Protein AF-A0A0J7N212-F1 (afdb_monomer_lite)

Sequence (181 aa):
MDRVVGYASRTLTQTERNYAQIEKEMLAIVFGCTRFDQVIAEVQFVKGKENVVADALSWAAIKNDSTNQKEISNRSIFEVDKDTKICQMIKEVKIHKNLRITPQRIDQIKEATRRDNTMQRLVSYITSGWPRNDQILTPFELRKNMINRAHVAHTGTEATINLARETIFWPGMSDQIKQKV

Foldseek 3Di:
DDDDPDDWADDDDPVRVPDDPVSVVVVVVVVVCVVCVVPDDDDDDDDPVRCVPVVVRHPPDDDPPPPDPPDPPRPTPDPPVCVVVVVVVVVVPPVVVPDPDDPVVVVVVVVVLVPDPVSVVVVVFVVLDDQPDQAAEDDPVCLVVLLVVLVVVPDDLVVSLVVNSVHHDDRPSSVVSVVVD

Secondary structure (DSSP, 8-state):
----------PPPTTGGGS-HHHHHHHHHHHHHHHSTTT--------TTT-HHHHHHHH------SS--S--S---TT--SHHHHHHHHHHH--HHHHS---HHHHHHHHHHHHH-HHHHHHHHHHHH---SSS-EE--HHHHHHHHHHHHHT---HHHHHHHHHHHEE-TTHHHHHHTT-

Organism: Lasius niger (NCBI:txid67767)

Structure (mmCIF, N/CA/C/O backbone):
data_AF-A0A0J7N212-F1
#
_entry.id   AF-A0A0J7N212-F1
#
loop_
_atom_site.group_PDB
_atom_site.id
_atom_site.type_symbol
_atom_site.label_atom_id
_atom_site.label_alt_id
_atom_site.label_comp_id
_atom_site.label_asym_id
_atom_site.label_entity_id
_atom_site.label_seq_id
_atom_site.pdbx_PDB_ins_code
_atom_site.Cartn_x
_atom_site.Cartn_y
_atom_site.Cartn_z
_atom_site.occupancy
_atom_site.B_iso_or_equiv
_atom_site.auth_seq_id
_atom_site.auth_comp_id
_atom_site.auth_asym_id
_atom_site.auth_atom_id
_atom_site.pdbx_PDB_model_num
ATOM 1 N N . MET A 1 1 ? 0.031 -0.282 28.265 1.00 35.56 1 MET A N 1
ATOM 2 C CA . MET A 1 1 ? 1.409 0.062 27.857 1.00 35.56 1 MET A CA 1
ATOM 3 C C . MET A 1 1 ? 1.293 0.857 26.580 1.00 35.56 1 MET A C 1
ATOM 5 O O . MET A 1 1 ? 0.974 0.261 25.555 1.00 35.56 1 MET A O 1
ATOM 9 N N . ASP A 1 2 ? 1.503 2.166 26.651 1.00 53.03 2 ASP A N 1
ATOM 10 C CA . ASP A 1 2 ? 1.512 3.017 25.464 1.00 53.03 2 ASP A CA 1
ATOM 11 C C . ASP A 1 2 ? 2.771 2.702 24.662 1.00 53.03 2 ASP A C 1
ATOM 13 O O . ASP A 1 2 ? 3.897 2.879 25.129 1.00 53.03 2 ASP A O 1
ATOM 17 N N . ARG A 1 3 ? 2.581 2.105 23.485 1.00 61.62 3 ARG A N 1
ATOM 18 C CA . ARG A 1 3 ? 3.672 1.717 22.590 1.00 61.62 3 ARG A CA 1
ATOM 19 C C . ARG A 1 3 ? 3.748 2.722 21.456 1.00 61.62 3 ARG A C 1
ATOM 21 O O . ARG A 1 3 ? 2.751 2.980 20.790 1.00 61.62 3 ARG A O 1
ATOM 28 N N . VAL A 1 4 ? 4.945 3.246 21.220 1.00 68.38 4 VAL A N 1
ATOM 29 C CA . VAL A 1 4 ? 5.195 4.188 20.129 1.00 68.38 4 VAL A CA 1
ATOM 30 C C . VAL A 1 4 ? 4.962 3.507 18.778 1.00 68.38 4 VAL A C 1
ATOM 32 O O . VAL A 1 4 ? 5.498 2.428 18.513 1.00 68.38 4 VAL A O 1
ATOM 35 N N . VAL A 1 5 ? 4.154 4.149 17.929 1.00 66.06 5 VAL A N 1
ATOM 36 C CA . VAL A 1 5 ? 3.774 3.648 16.596 1.00 66.06 5 VAL A CA 1
ATOM 37 C C . VAL A 1 5 ? 4.874 3.913 15.560 1.00 66.06 5 VAL A C 1
ATOM 39 O O . VAL A 1 5 ? 5.080 3.100 14.662 1.00 66.06 5 VAL A O 1
ATOM 42 N N . GLY A 1 6 ? 5.643 4.995 15.710 1.00 70.56 6 GLY A N 1
ATOM 43 C CA . GLY A 1 6 ? 6.804 5.284 14.869 1.00 70.56 6 GLY A CA 1
ATOM 44 C C . GLY A 1 6 ? 7.504 6.592 15.234 1.00 70.56 6 GLY A C 1
ATOM 45 O O . GLY A 1 6 ? 6.938 7.434 15.924 1.00 70.56 6 GLY A O 1
ATOM 46 N N . TYR A 1 7 ? 8.732 6.752 14.740 1.00 74.50 7 TYR A N 1
ATOM 47 C CA . TYR A 1 7 ? 9.518 7.985 14.819 1.00 74.50 7 TYR A CA 1
ATOM 48 C C . TYR A 1 7 ? 9.807 8.498 13.406 1.00 74.50 7 TYR A C 1
ATOM 50 O O . TYR A 1 7 ? 9.891 7.709 12.462 1.00 74.50 7 TYR A O 1
ATOM 58 N N . ALA A 1 8 ? 9.970 9.810 13.246 1.00 73.38 8 ALA A N 1
ATOM 59 C CA . ALA A 1 8 ? 10.341 10.412 11.971 1.00 73.38 8 ALA A CA 1
ATOM 60 C C . ALA A 1 8 ? 11.323 11.568 12.185 1.00 73.38 8 ALA A C 1
ATOM 62 O O . ALA A 1 8 ? 11.193 12.332 13.135 1.00 73.38 8 ALA A O 1
ATOM 63 N N . SER A 1 9 ? 12.294 11.690 11.282 1.00 75.56 9 SER A N 1
ATOM 64 C CA . SER A 1 9 ? 13.217 12.824 11.191 1.00 75.56 9 SER A CA 1
ATOM 65 C C . SER A 1 9 ? 13.567 13.054 9.720 1.00 75.56 9 SER A C 1
ATOM 67 O O . SER A 1 9 ? 13.550 12.109 8.920 1.00 75.56 9 SER A O 1
ATOM 69 N N . ARG A 1 10 ? 13.834 14.310 9.359 1.00 73.19 10 ARG A N 1
ATOM 70 C CA . ARG A 1 10 ? 14.138 14.751 7.994 1.00 73.19 10 ARG A CA 1
ATOM 71 C C . ARG A 1 10 ? 15.225 15.816 8.032 1.00 73.19 10 ARG A C 1
ATOM 73 O O . ARG A 1 10 ? 15.136 16.772 8.794 1.00 73.19 10 ARG A O 1
ATOM 80 N N . THR A 1 11 ? 16.222 15.683 7.164 1.00 78.19 11 THR A N 1
ATOM 81 C CA . THR A 1 11 ? 17.248 16.714 6.983 1.00 78.19 11 THR A CA 1
ATOM 82 C C . THR A 1 11 ? 16.704 17.877 6.158 1.00 78.19 11 THR A C 1
ATOM 84 O O . THR A 1 11 ? 16.063 17.666 5.132 1.00 78.19 11 THR A O 1
ATOM 87 N N . LEU A 1 12 ? 16.997 19.105 6.587 1.00 77.19 12 LEU A N 1
ATOM 88 C CA . LEU A 1 12 ? 16.652 20.312 5.837 1.00 77.19 12 LEU A CA 1
ATOM 89 C C . LEU A 1 12 ? 17.506 20.433 4.568 1.00 77.19 12 LEU A C 1
ATOM 91 O O . LEU A 1 12 ? 18.739 20.299 4.618 1.00 77.19 12 LEU A O 1
ATOM 95 N N . THR A 1 13 ? 16.850 20.743 3.451 1.00 79.06 13 THR A N 1
ATOM 96 C CA . THR A 1 13 ? 17.496 21.115 2.186 1.00 79.06 13 THR A CA 1
ATOM 97 C C . THR A 1 13 ? 18.277 22.422 2.325 1.00 79.06 13 THR A C 1
ATOM 99 O O . THR A 1 13 ? 18.108 23.177 3.283 1.00 79.06 13 THR A O 1
ATOM 102 N N . GLN A 1 14 ? 19.141 22.723 1.352 1.00 74.62 14 GLN A N 1
ATOM 103 C CA . GLN A 1 14 ? 19.970 23.930 1.391 1.00 74.62 14 GLN A CA 1
ATOM 104 C C . GLN A 1 14 ? 19.139 25.221 1.492 1.00 74.62 14 GLN A C 1
ATOM 106 O O . GLN A 1 14 ? 19.545 26.147 2.188 1.00 74.62 14 GLN A O 1
ATOM 111 N N . THR A 1 15 ? 17.966 25.264 0.855 1.00 80.12 15 THR A N 1
ATOM 112 C CA . THR A 1 15 ? 17.043 26.405 0.929 1.00 80.12 15 THR A CA 1
ATOM 113 C C . THR A 1 15 ? 16.332 26.470 2.281 1.00 80.12 15 THR A C 1
ATOM 115 O O . THR A 1 15 ? 16.300 27.531 2.897 1.00 80.12 15 THR A O 1
ATOM 118 N N . GLU A 1 16 ? 15.827 25.340 2.790 1.00 79.75 16 GLU A N 1
ATOM 119 C CA . GLU A 1 16 ? 15.113 25.275 4.078 1.00 79.75 16 GLU A CA 1
ATOM 120 C C . GLU A 1 16 ? 16.026 25.589 5.281 1.00 79.75 16 GLU A C 1
ATOM 122 O O . GLU A 1 16 ? 15.568 26.055 6.324 1.00 79.75 16 GLU A O 1
ATOM 127 N N . ARG A 1 17 ? 17.344 25.384 5.152 1.00 81.25 17 ARG A N 1
ATOM 128 C CA . ARG A 1 17 ? 18.324 25.788 6.177 1.00 81.25 17 ARG A CA 1
ATOM 129 C C . ARG A 1 17 ? 18.358 27.297 6.412 1.00 81.25 17 ARG A C 1
ATOM 131 O O . ARG A 1 17 ? 18.695 27.713 7.521 1.00 81.25 17 ARG A O 1
ATOM 138 N N . ASN A 1 18 ? 17.985 28.091 5.411 1.00 88.12 18 ASN A N 1
ATOM 139 C CA . ASN A 1 18 ? 17.982 29.550 5.494 1.00 88.12 18 ASN A CA 1
ATOM 140 C C . ASN A 1 18 ? 16.687 30.116 6.094 1.00 88.12 18 ASN A C 1
ATOM 142 O O . ASN A 1 18 ? 16.607 31.319 6.314 1.00 88.12 18 ASN A O 1
ATOM 146 N N . TYR A 1 19 ? 15.691 29.271 6.376 1.00 88.25 19 TYR A N 1
ATOM 147 C CA . TYR A 1 19 ? 14.455 29.693 7.030 1.00 88.25 19 TYR A CA 1
ATOM 148 C C . TYR A 1 19 ? 14.695 30.142 8.475 1.00 88.25 19 TYR A C 1
ATOM 150 O O . TYR A 1 19 ? 15.630 29.684 9.153 1.00 88.25 19 TYR A O 1
ATOM 158 N N . ALA A 1 20 ? 13.828 31.028 8.959 1.00 89.69 20 ALA A N 1
ATOM 159 C CA . ALA A 1 20 ? 13.799 31.431 10.355 1.00 89.69 20 ALA A CA 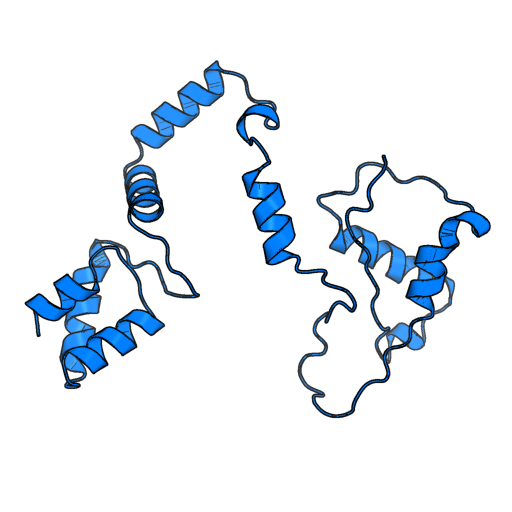1
ATOM 160 C C . ALA A 1 20 ? 13.515 30.220 11.261 1.00 89.69 20 ALA A C 1
ATOM 162 O O . ALA A 1 20 ? 12.939 29.216 10.839 1.00 89.69 20 ALA A O 1
ATOM 163 N N . GLN A 1 21 ? 13.905 30.304 12.535 1.00 84.56 21 GLN A N 1
ATOM 164 C CA . GLN A 1 21 ? 13.724 29.197 13.483 1.00 84.56 21 GLN A CA 1
ATOM 165 C C . GLN A 1 21 ? 12.253 28.760 13.590 1.00 84.56 21 GLN A C 1
ATOM 167 O O . GLN A 1 21 ? 11.957 27.570 13.525 1.00 84.56 21 GLN A O 1
ATOM 172 N N . ILE A 1 22 ? 11.334 29.728 13.636 1.00 89.00 22 ILE A N 1
ATOM 173 C CA . ILE A 1 22 ? 9.888 29.474 13.669 1.00 89.00 22 ILE A CA 1
ATOM 174 C C . ILE A 1 22 ? 9.389 28.737 12.417 1.00 89.00 22 ILE A C 1
ATOM 176 O O . ILE A 1 22 ? 8.530 27.865 12.502 1.00 89.00 22 ILE A O 1
ATOM 180 N N . GLU A 1 23 ? 9.956 29.044 11.251 1.00 88.25 23 GLU A N 1
ATOM 181 C CA . GLU A 1 23 ? 9.578 28.423 9.981 1.00 88.25 23 GLU A CA 1
ATOM 182 C C . GLU A 1 23 ? 10.097 26.984 9.908 1.00 88.25 23 GLU A C 1
ATOM 184 O O . GLU A 1 23 ? 9.408 26.102 9.403 1.00 88.25 23 GLU A O 1
ATOM 189 N N . LYS A 1 24 ? 11.284 26.718 10.467 1.00 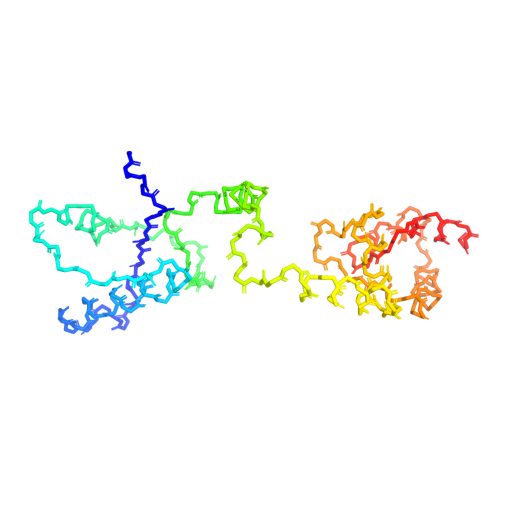85.06 24 LYS A N 1
ATOM 190 C CA . LYS A 1 24 ? 11.841 25.362 10.586 1.00 85.06 24 LYS A CA 1
ATOM 191 C C . LYS A 1 24 ? 11.005 24.486 11.513 1.00 85.06 24 LYS A C 1
ATOM 193 O O . LYS A 1 24 ? 10.734 23.336 11.175 1.00 85.06 24 LYS A O 1
ATOM 198 N N . GLU A 1 25 ? 10.578 25.025 12.651 1.00 87.12 25 GLU A N 1
ATOM 199 C CA . GLU A 1 25 ? 9.700 24.325 13.595 1.00 87.12 25 GLU A CA 1
ATOM 200 C C . GLU A 1 25 ? 8.330 24.042 12.970 1.00 87.12 25 GLU A C 1
ATOM 202 O O . GLU A 1 25 ? 7.855 22.907 13.004 1.00 87.12 25 GLU A O 1
ATOM 207 N N . MET A 1 26 ? 7.735 25.033 12.298 1.00 87.50 26 MET A N 1
ATOM 208 C CA . MET A 1 26 ? 6.479 24.848 11.570 1.00 87.50 26 MET A CA 1
ATOM 209 C C . MET A 1 26 ? 6.609 23.781 10.478 1.00 87.50 26 MET A C 1
ATOM 211 O O . MET A 1 26 ? 5.753 22.907 10.354 1.00 87.50 26 MET A O 1
ATOM 215 N N . LEU A 1 27 ? 7.698 23.804 9.712 1.00 84.62 27 LEU A N 1
ATOM 216 C CA . LEU A 1 27 ? 7.978 22.818 8.674 1.00 84.62 27 LEU A CA 1
ATOM 217 C C . LEU A 1 27 ? 8.134 21.400 9.247 1.00 84.62 27 LEU A C 1
ATOM 219 O O . LEU A 1 27 ? 7.660 20.441 8.637 1.00 84.62 27 LEU A O 1
ATOM 223 N N . ALA A 1 28 ? 8.758 21.257 10.419 1.00 83.25 28 ALA A N 1
ATOM 224 C CA . ALA A 1 28 ? 8.866 19.979 11.118 1.00 83.25 28 ALA A CA 1
ATOM 225 C C . ALA A 1 28 ? 7.491 19.448 11.559 1.00 83.25 28 ALA A C 1
ATOM 227 O O . ALA A 1 28 ? 7.207 18.262 11.380 1.00 83.25 28 ALA A O 1
ATOM 228 N N . ILE A 1 29 ? 6.611 20.325 12.055 1.00 84.50 29 ILE A N 1
ATOM 229 C CA . ILE A 1 29 ? 5.230 19.971 12.415 1.00 84.50 29 ILE A CA 1
ATOM 230 C C . ILE A 1 29 ? 4.447 19.540 11.171 1.00 84.50 29 ILE A C 1
ATOM 232 O O . ILE A 1 29 ? 3.847 18.468 11.169 1.00 84.50 29 ILE A O 1
ATOM 236 N N . VAL A 1 30 ? 4.497 20.320 10.085 1.00 85.31 30 VAL A N 1
ATOM 237 C CA . VAL A 1 30 ? 3.824 19.987 8.815 1.00 85.31 30 VAL A CA 1
ATOM 238 C C . VAL A 1 30 ? 4.323 18.650 8.264 1.00 85.31 30 VAL A C 1
ATOM 240 O O . VAL A 1 30 ? 3.526 17.828 7.810 1.00 85.31 30 VAL A O 1
ATOM 243 N N . PHE A 1 31 ? 5.627 18.386 8.342 1.00 83.19 31 PHE A N 1
ATOM 244 C CA . PHE A 1 31 ? 6.200 17.098 7.960 1.00 83.19 31 PHE A CA 1
ATOM 245 C C . PHE A 1 31 ? 5.662 15.943 8.820 1.00 83.19 31 PHE A C 1
ATOM 247 O O . PHE A 1 31 ? 5.266 14.912 8.278 1.00 83.19 31 PHE A O 1
ATOM 254 N N . GLY A 1 32 ? 5.598 16.111 10.144 1.00 79.00 32 GLY A N 1
ATOM 255 C C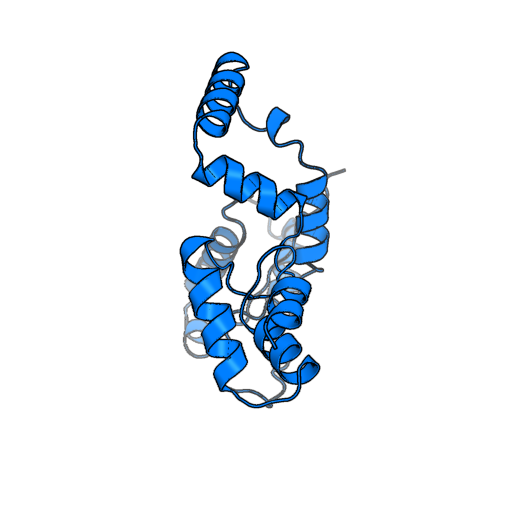A . GLY A 1 32 ? 4.993 15.124 11.040 1.00 79.00 32 GLY A CA 1
ATOM 256 C C . GLY A 1 32 ? 3.523 14.862 10.700 1.00 79.00 32 GLY A C 1
ATOM 257 O O . GLY A 1 32 ? 3.126 13.707 10.545 1.00 79.00 32 GLY A O 1
ATOM 258 N N . CYS A 1 33 ? 2.746 15.929 10.491 1.00 79.75 33 CYS A N 1
ATOM 259 C CA . CYS A 1 33 ? 1.329 15.850 10.145 1.00 79.75 33 CYS A CA 1
ATOM 260 C C . CYS A 1 33 ? 1.082 15.126 8.823 1.00 79.75 33 CYS A C 1
ATOM 262 O O . CYS A 1 33 ? 0.288 14.197 8.760 1.00 79.75 33 CYS A O 1
ATOM 264 N N . THR A 1 34 ? 1.816 15.495 7.778 1.00 78.12 34 THR A N 1
ATOM 265 C CA . THR A 1 34 ? 1.696 14.853 6.462 1.00 78.12 34 THR A CA 1
ATOM 266 C C . THR A 1 34 ? 2.166 13.396 6.473 1.00 78.12 34 THR A C 1
ATOM 268 O O . THR A 1 34 ? 1.590 12.560 5.781 1.00 78.12 34 THR A O 1
ATOM 271 N N . ARG A 1 35 ? 3.189 13.049 7.267 1.00 73.88 35 ARG A N 1
ATOM 272 C CA . ARG A 1 35 ? 3.720 11.675 7.341 1.00 73.88 35 ARG A CA 1
ATOM 273 C C . ARG A 1 35 ? 2.824 10.730 8.142 1.00 73.88 35 ARG A C 1
ATOM 275 O O . ARG A 1 35 ? 2.804 9.539 7.832 1.00 73.88 35 ARG A O 1
ATOM 282 N N . PHE A 1 36 ? 2.123 11.237 9.155 1.00 76.75 36 PHE A N 1
ATOM 283 C CA . PHE A 1 36 ? 1.268 10.452 10.051 1.00 76.75 36 PHE A CA 1
ATOM 284 C C . PHE A 1 36 ? -0.225 10.798 9.932 1.00 76.75 36 PHE A C 1
ATOM 286 O O . PHE A 1 36 ? -0.986 10.477 10.838 1.00 76.75 36 PHE A O 1
ATOM 293 N N . ASP A 1 37 ? -0.655 11.381 8.810 1.00 77.56 37 ASP A N 1
ATOM 294 C CA . ASP A 1 37 ? -2.039 11.820 8.546 1.00 77.56 37 ASP A CA 1
ATOM 295 C C . ASP A 1 37 ? -3.101 10.759 8.894 1.00 77.56 37 ASP A C 1
ATOM 297 O O . ASP A 1 37 ? -4.136 11.055 9.479 1.00 77.56 37 ASP A O 1
ATOM 301 N N . GLN A 1 38 ? -2.799 9.481 8.650 1.00 66.25 38 GLN A N 1
ATOM 302 C CA . GLN A 1 38 ? -3.710 8.364 8.938 1.00 66.25 38 GLN A CA 1
ATOM 303 C C . GLN A 1 38 ? -3.844 8.005 10.431 1.00 66.25 38 GLN A C 1
ATOM 305 O O . GLN A 1 38 ? -4.728 7.231 10.793 1.00 66.25 38 GLN A O 1
ATOM 310 N N . VAL A 1 39 ? -2.943 8.493 11.289 1.00 67.62 39 VAL A N 1
ATOM 311 C CA . VAL A 1 39 ? -2.820 8.099 12.707 1.00 67.62 39 VAL A CA 1
ATOM 312 C C . VAL A 1 39 ? -3.011 9.291 13.655 1.00 67.62 39 VAL A C 1
ATOM 314 O O . VAL A 1 39 ? -3.208 9.100 14.854 1.00 67.62 39 VAL A O 1
ATOM 317 N N . ILE A 1 40 ? -2.981 10.524 13.146 1.00 69.75 40 ILE A N 1
ATOM 318 C CA . ILE A 1 40 ? -3.166 11.728 13.959 1.00 69.75 40 ILE A CA 1
ATOM 319 C C . ILE A 1 40 ? -4.652 11.909 14.273 1.00 69.75 40 ILE A C 1
ATOM 321 O O . ILE A 1 40 ? -5.463 12.155 13.386 1.00 69.75 40 ILE A O 1
ATOM 325 N N . ALA A 1 41 ? -4.996 11.795 15.556 1.00 63.94 41 ALA A N 1
ATOM 326 C CA . ALA A 1 41 ? -6.364 11.956 16.049 1.00 63.94 41 ALA A CA 1
ATOM 327 C C . ALA A 1 41 ? -6.551 13.230 16.890 1.00 63.94 41 ALA A C 1
ATOM 329 O O . ALA A 1 41 ? -7.598 13.867 16.813 1.00 63.94 41 ALA A O 1
ATOM 330 N N . GLU A 1 42 ? -5.543 13.614 17.678 1.00 75.62 42 GLU A N 1
ATOM 331 C CA . GLU A 1 42 ? -5.607 14.752 18.597 1.00 75.62 42 GLU A CA 1
ATOM 332 C C . GLU A 1 42 ? -4.232 15.422 18.716 1.00 75.62 42 GLU A C 1
ATOM 334 O O . GLU A 1 42 ? -3.202 14.746 18.727 1.00 75.62 42 GLU A O 1
ATOM 339 N N . VAL A 1 43 ? -4.216 16.755 18.802 1.00 78.38 43 VAL A N 1
ATOM 340 C CA . VAL A 1 43 ? -3.000 17.549 19.022 1.00 78.38 43 VAL A CA 1
ATOM 341 C C . VAL A 1 43 ? -2.991 18.020 20.470 1.00 78.38 43 VAL A C 1
ATOM 343 O O . VAL A 1 43 ? -3.872 18.767 20.886 1.00 78.38 43 VAL A O 1
ATOM 346 N N . GLN A 1 44 ? -1.979 17.601 21.227 1.00 81.31 44 GLN A N 1
ATOM 347 C CA . GLN A 1 44 ? -1.797 17.983 22.625 1.00 81.31 44 GLN A CA 1
ATOM 348 C C . GLN A 1 44 ? -0.468 18.710 22.811 1.00 81.31 44 GLN A C 1
ATOM 350 O O . GLN A 1 44 ? 0.534 18.394 22.168 1.00 81.31 44 GLN A O 1
ATOM 355 N N . PHE A 1 45 ? -0.458 19.696 23.705 1.00 83.81 45 PHE A N 1
ATOM 356 C CA . PHE A 1 45 ? 0.764 20.398 24.070 1.00 83.81 45 PHE A CA 1
ATOM 357 C C . PHE A 1 45 ? 1.644 19.508 24.955 1.00 83.81 45 PHE A C 1
ATOM 359 O O . PHE A 1 45 ? 1.212 19.069 26.020 1.00 83.81 45 PHE A O 1
ATOM 366 N N . VAL A 1 46 ? 2.893 19.301 24.539 1.00 82.62 46 VAL A N 1
ATOM 367 C CA . VAL A 1 46 ? 3.909 18.569 25.305 1.00 82.62 46 VAL A CA 1
ATOM 368 C C . VAL A 1 46 ? 4.956 19.560 25.806 1.00 82.62 46 VAL A C 1
ATOM 370 O O . VAL A 1 46 ? 5.473 20.378 25.044 1.00 82.62 46 VAL A O 1
ATOM 373 N N . LYS A 1 47 ? 5.286 19.503 27.100 1.00 84.69 47 LYS A N 1
ATOM 374 C CA . LYS A 1 47 ? 6.324 20.365 27.685 1.00 84.69 47 LYS A CA 1
ATOM 375 C C . LYS A 1 47 ? 7.701 19.955 27.157 1.00 84.69 47 LYS A C 1
ATOM 377 O O . LYS A 1 47 ? 7.991 18.770 27.058 1.00 84.69 47 LYS A O 1
ATOM 382 N N . GLY A 1 48 ? 8.605 20.914 26.941 1.00 78.81 48 GLY A N 1
ATOM 383 C CA . GLY A 1 48 ? 9.950 20.633 26.404 1.00 78.81 48 GLY A CA 1
ATOM 384 C C . GLY A 1 48 ? 10.745 19.565 27.175 1.00 78.81 48 GLY A C 1
ATOM 385 O O . GLY A 1 48 ? 11.408 18.737 26.569 1.00 78.81 48 GLY A O 1
ATOM 386 N N . LYS A 1 49 ? 10.599 19.485 28.507 1.00 80.31 49 LYS A N 1
ATOM 387 C CA . LYS A 1 49 ? 11.250 18.442 29.332 1.00 80.31 49 LYS A CA 1
ATOM 388 C C . LYS A 1 49 ? 10.766 17.015 29.041 1.00 80.31 49 LYS A C 1
ATOM 390 O O . LYS A 1 49 ? 11.461 16.066 29.379 1.00 80.31 49 LYS A O 1
ATOM 395 N N . GLU A 1 50 ? 9.580 16.873 28.461 1.00 81.38 50 GLU A N 1
ATOM 396 C CA . GLU A 1 50 ? 8.971 15.598 28.067 1.00 81.38 50 GLU A CA 1
ATOM 397 C C . GLU A 1 50 ? 9.164 15.330 26.562 1.00 81.38 50 GLU A C 1
ATOM 399 O O . GLU A 1 50 ? 9.041 14.192 26.116 1.00 81.38 50 GLU A O 1
ATOM 404 N N . ASN A 1 51 ? 9.569 16.344 25.784 1.00 81.19 51 ASN A N 1
ATOM 405 C CA . ASN A 1 51 ? 9.808 16.261 24.340 1.00 81.19 51 ASN A CA 1
ATOM 406 C C . ASN A 1 51 ? 11.217 15.751 23.966 1.00 81.19 51 ASN A C 1
ATOM 408 O O . ASN A 1 51 ? 11.720 15.990 22.869 1.00 81.19 51 ASN A O 1
ATOM 412 N N . VAL A 1 52 ? 11.863 15.019 24.876 1.00 80.62 52 VAL A N 1
ATOM 413 C CA . VAL A 1 52 ? 13.277 14.614 24.769 1.00 80.62 52 VAL A CA 1
ATOM 414 C C . VAL A 1 52 ? 13.554 13.801 23.503 1.00 80.62 52 VAL A C 1
ATOM 416 O O . VAL A 1 52 ? 14.624 13.908 22.908 1.00 80.62 52 VAL A O 1
ATOM 419 N N . VAL A 1 53 ? 12.591 12.982 23.070 1.00 79.12 53 VAL A N 1
ATOM 420 C CA . VAL A 1 53 ? 12.770 12.110 21.903 1.00 79.12 53 VAL A CA 1
ATOM 421 C C . VAL A 1 53 ? 12.737 12.899 20.594 1.00 79.12 53 VAL A C 1
ATOM 423 O O . VAL A 1 53 ? 13.564 12.651 19.717 1.00 79.12 53 VAL A O 1
ATOM 426 N N . ALA A 1 54 ? 11.819 13.860 20.458 1.00 79.56 54 ALA A N 1
ATOM 427 C CA . ALA A 1 54 ? 11.772 14.718 19.277 1.00 79.56 54 ALA A CA 1
ATOM 428 C C . ALA A 1 54 ? 12.988 15.654 19.227 1.00 79.56 54 ALA A C 1
ATOM 430 O O . ALA A 1 54 ? 13.558 15.850 18.152 1.00 79.56 54 ALA A O 1
ATOM 431 N N . ASP A 1 55 ? 13.437 16.153 20.383 1.00 80.69 55 ASP A N 1
ATOM 432 C CA . ASP A 1 55 ? 14.657 16.953 20.485 1.00 80.69 55 ASP A CA 1
ATOM 433 C C . ASP A 1 55 ? 15.873 16.132 20.035 1.00 80.69 55 ASP A C 1
ATOM 435 O O . ASP A 1 55 ? 16.570 16.526 19.104 1.00 80.69 55 ASP A O 1
ATOM 439 N N . ALA A 1 56 ? 16.090 14.932 20.580 1.00 79.56 56 ALA A N 1
ATOM 440 C CA . ALA A 1 56 ? 17.211 14.079 20.175 1.00 79.56 56 ALA A CA 1
ATOM 441 C C . ALA A 1 56 ? 17.215 13.767 18.662 1.00 79.56 56 ALA A C 1
ATOM 443 O O . ALA A 1 56 ? 18.266 13.798 18.019 1.00 79.56 56 ALA A O 1
ATOM 444 N N . LEU A 1 57 ? 16.041 13.514 18.073 1.00 74.25 57 LEU A N 1
ATOM 445 C CA . LEU A 1 57 ? 15.890 13.244 16.638 1.00 74.25 57 LEU A CA 1
ATOM 446 C C . LEU A 1 57 ? 16.111 14.473 15.750 1.00 74.25 57 LEU A C 1
ATOM 448 O O . LEU A 1 57 ? 16.533 14.319 14.601 1.00 74.25 57 LEU A O 1
ATOM 452 N N . SER A 1 58 ? 15.837 15.672 16.265 1.00 74.25 58 SER A N 1
ATOM 453 C CA . SER A 1 58 ? 16.049 16.936 15.549 1.00 74.25 58 SER A CA 1
ATOM 454 C C . SER A 1 58 ? 17.533 17.300 15.457 1.00 74.25 58 SER A C 1
ATOM 456 O O . SER A 1 58 ? 17.957 17.946 14.501 1.00 74.25 58 SER A O 1
ATOM 458 N N . TRP A 1 59 ? 18.337 16.841 16.420 1.00 68.12 59 TRP A N 1
ATOM 459 C CA . TRP A 1 59 ? 19.787 17.061 16.464 1.00 68.12 59 TRP A CA 1
ATOM 460 C C . TRP A 1 59 ? 20.603 15.959 15.775 1.00 68.12 59 TRP A C 1
ATOM 462 O O . TRP A 1 59 ? 21.793 16.147 15.513 1.00 68.12 59 TRP A O 1
ATOM 472 N N . ALA A 1 60 ? 19.987 14.818 15.452 1.00 64.12 60 ALA A N 1
ATOM 473 C CA . ALA A 1 60 ? 20.636 13.696 14.780 1.00 64.12 60 ALA A CA 1
ATOM 474 C C . ALA A 1 60 ? 20.942 14.017 13.301 1.00 64.12 60 ALA A C 1
ATOM 476 O O . ALA A 1 60 ? 20.234 13.606 12.382 1.00 64.12 60 ALA A O 1
ATOM 477 N N . ALA A 1 61 ? 22.015 14.771 13.059 1.00 56.16 61 ALA A N 1
ATOM 478 C CA . ALA A 1 61 ? 22.507 15.065 11.720 1.00 56.16 61 ALA A CA 1
ATOM 479 C C . ALA A 1 61 ? 23.147 13.814 11.092 1.00 56.16 61 ALA A C 1
ATOM 481 O O . ALA A 1 61 ? 24.188 13.337 11.548 1.00 56.16 61 ALA A O 1
ATOM 482 N N . ILE A 1 62 ? 22.557 13.300 10.009 1.00 56.25 62 ILE A N 1
ATOM 483 C CA . ILE A 1 62 ? 23.232 12.315 9.157 1.00 56.25 62 ILE A CA 1
ATOM 484 C C . ILE A 1 62 ? 24.386 13.003 8.437 1.00 56.25 62 ILE A C 1
ATOM 486 O O . ILE A 1 62 ? 24.207 14.026 7.772 1.00 56.25 62 ILE A O 1
ATOM 490 N N . LYS A 1 63 ? 25.581 12.418 8.544 1.00 48.56 63 LYS A N 1
ATOM 491 C CA . LYS A 1 63 ? 26.698 12.753 7.662 1.00 48.56 63 LYS A CA 1
ATOM 492 C C . LYS A 1 63 ? 26.311 12.318 6.249 1.00 48.56 63 LYS A C 1
ATOM 494 O O . LYS A 1 63 ? 26.159 11.129 5.994 1.00 48.56 63 LYS A O 1
ATOM 499 N N . ASN A 1 64 ? 26.098 13.285 5.360 1.00 47.38 64 ASN A N 1
ATOM 500 C CA . ASN A 1 64 ? 25.892 13.025 3.939 1.00 47.38 64 ASN A CA 1
ATOM 501 C C . ASN A 1 64 ? 27.165 12.375 3.377 1.00 47.38 64 ASN A C 1
ATOM 503 O O . ASN A 1 64 ? 28.131 13.086 3.109 1.00 47.38 64 ASN A O 1
ATOM 507 N N . ASP A 1 65 ? 27.172 11.054 3.203 1.00 36.34 65 ASP A N 1
ATOM 508 C CA . ASP A 1 65 ? 28.174 10.403 2.363 1.00 36.34 65 ASP A CA 1
ATOM 509 C C . ASP A 1 65 ? 27.911 10.793 0.904 1.00 36.34 65 ASP A C 1
ATOM 511 O O . ASP A 1 65 ? 26.813 10.640 0.362 1.00 36.34 65 ASP A O 1
ATOM 515 N N . SER A 1 66 ? 28.934 11.381 0.293 1.00 41.22 66 SER A N 1
ATOM 516 C CA . SER A 1 66 ? 28.909 12.157 -0.948 1.00 41.22 66 SER A CA 1
ATOM 517 C C . SER A 1 66 ? 28.670 11.352 -2.236 1.00 41.22 66 SER A C 1
ATOM 519 O O . SER A 1 66 ? 29.194 11.732 -3.280 1.00 41.22 66 SER A O 1
ATOM 521 N N . THR A 1 67 ? 27.918 10.248 -2.220 1.00 41.22 67 THR A N 1
ATOM 522 C CA . THR A 1 67 ? 27.916 9.296 -3.350 1.00 41.22 67 THR A CA 1
ATOM 523 C C . THR A 1 67 ? 26.621 9.132 -4.136 1.00 41.22 67 THR A C 1
ATOM 525 O O . THR A 1 67 ? 26.611 8.296 -5.025 1.00 41.22 67 THR A O 1
ATOM 528 N N . ASN A 1 68 ? 25.561 9.922 -3.929 1.00 38.94 68 ASN A N 1
ATOM 529 C CA . ASN A 1 68 ? 24.447 9.978 -4.896 1.00 38.94 68 ASN A CA 1
ATOM 530 C C . ASN A 1 68 ? 23.627 11.272 -4.766 1.00 38.94 68 ASN A C 1
ATOM 532 O O . ASN A 1 68 ? 22.705 11.377 -3.964 1.00 38.94 68 ASN A O 1
ATOM 536 N N . GLN A 1 69 ? 23.962 12.272 -5.586 1.00 41.25 69 GLN A N 1
ATOM 537 C CA . GLN A 1 69 ? 23.290 13.581 -5.655 1.00 41.25 69 GLN A CA 1
ATOM 538 C C . GLN A 1 69 ? 22.032 13.609 -6.548 1.00 41.25 69 GLN A C 1
ATOM 540 O O . GLN A 1 69 ? 21.487 14.678 -6.816 1.00 41.25 69 GLN A O 1
ATOM 545 N N . LYS A 1 70 ? 21.529 12.456 -6.997 1.00 36.56 70 LYS A N 1
ATOM 546 C CA . LYS A 1 70 ? 20.222 12.340 -7.658 1.00 36.56 70 LYS A CA 1
ATOM 547 C C . LYS A 1 70 ? 19.357 11.412 -6.809 1.00 36.56 70 LYS A C 1
ATOM 549 O O . LYS A 1 70 ? 19.763 10.289 -6.558 1.00 36.56 70 LYS A O 1
ATOM 554 N N . GLU A 1 71 ? 18.211 11.929 -6.363 1.00 37.88 71 GLU A N 1
ATOM 555 C CA . GLU A 1 71 ? 17.248 11.323 -5.422 1.00 37.88 71 GLU A CA 1
ATOM 556 C C . GLU A 1 71 ? 17.549 11.476 -3.921 1.00 37.88 71 GLU A C 1
ATOM 558 O O . GLU A 1 71 ? 17.595 10.512 -3.161 1.00 37.88 71 GLU A O 1
ATOM 563 N N . ILE A 1 72 ? 17.589 12.718 -3.432 1.00 41.75 72 ILE A N 1
ATOM 564 C CA . ILE A 1 72 ? 17.212 12.996 -2.032 1.00 41.75 72 ILE A CA 1
ATOM 565 C C . ILE A 1 72 ? 15.690 13.215 -1.996 1.00 41.75 72 ILE A C 1
ATOM 567 O O . ILE A 1 72 ? 15.178 14.265 -1.624 1.00 41.75 72 ILE A O 1
ATOM 571 N N . SER A 1 73 ? 14.953 12.210 -2.469 1.00 40.12 73 SER A N 1
ATOM 572 C CA . SER A 1 73 ? 13.526 12.060 -2.213 1.00 40.12 73 SER A CA 1
ATOM 573 C C . SER A 1 73 ? 13.404 11.403 -0.843 1.00 40.12 73 SER A C 1
ATOM 575 O O . SER A 1 73 ? 13.644 10.208 -0.711 1.00 40.12 73 SER A O 1
ATOM 577 N N . ASN A 1 74 ? 13.127 12.201 0.192 1.00 41.38 74 ASN A N 1
ATOM 578 C CA . ASN A 1 74 ? 12.550 11.760 1.468 1.00 41.38 74 ASN A CA 1
ATOM 579 C C . ASN A 1 74 ? 13.077 10.424 2.043 1.00 41.38 74 ASN A C 1
ATOM 581 O O . ASN A 1 74 ? 12.289 9.604 2.525 1.00 41.38 74 ASN A O 1
ATOM 585 N N . ARG A 1 75 ? 14.397 10.182 2.035 1.00 41.88 75 ARG A N 1
ATOM 586 C CA . ARG A 1 75 ? 14.949 8.991 2.691 1.00 41.88 75 ARG A CA 1
ATOM 587 C C . ARG A 1 75 ? 14.823 9.161 4.201 1.00 41.88 75 ARG A C 1
ATOM 589 O O . ARG A 1 75 ? 15.505 9.962 4.832 1.00 41.88 75 ARG A O 1
ATOM 596 N N . SER A 1 76 ? 13.849 8.435 4.735 1.00 43.81 76 SER A N 1
ATOM 597 C CA . SER A 1 76 ? 13.491 8.364 6.144 1.00 43.81 76 SER A CA 1
ATOM 598 C C . SER A 1 76 ? 14.638 7.720 6.926 1.00 43.81 76 SER A C 1
ATOM 600 O O . SER A 1 76 ? 15.138 6.676 6.527 1.00 43.81 76 SER A O 1
ATOM 602 N N . ILE A 1 77 ? 15.048 8.334 8.036 1.00 44.81 77 ILE A N 1
ATOM 603 C CA . ILE A 1 77 ? 16.243 7.921 8.797 1.00 44.81 77 ILE A CA 1
ATOM 604 C C . ILE A 1 77 ? 15.985 6.720 9.719 1.00 44.81 77 ILE A C 1
ATOM 606 O O . ILE A 1 77 ? 16.912 6.006 10.074 1.00 44.81 77 ILE A O 1
ATOM 610 N N . PHE A 1 78 ? 14.732 6.415 10.044 1.00 44.59 78 PHE A N 1
ATOM 611 C CA . PHE A 1 78 ? 14.374 5.175 10.733 1.00 44.59 78 PHE A CA 1
ATOM 612 C C . PHE A 1 78 ? 13.041 4.668 10.199 1.00 44.59 78 PHE A C 1
ATOM 614 O O . PHE A 1 78 ? 11.983 4.841 10.802 1.00 44.59 78 PHE A O 1
ATOM 621 N N . GLU A 1 79 ? 13.079 4.050 9.025 1.00 44.44 79 GLU A N 1
ATOM 622 C CA . GLU A 1 79 ? 12.011 3.153 8.615 1.00 44.44 79 GLU A CA 1
ATOM 623 C C . GLU A 1 79 ? 12.278 1.813 9.305 1.00 44.44 79 GLU A C 1
ATOM 625 O O . GLU A 1 79 ? 13.016 0.976 8.797 1.00 44.44 79 GLU A O 1
ATOM 630 N N . VAL A 1 80 ? 11.758 1.640 10.529 1.00 43.78 80 VAL A N 1
ATOM 631 C CA . VAL A 1 80 ? 11.673 0.305 11.139 1.00 43.78 80 VAL A CA 1
ATOM 632 C C . VAL A 1 80 ? 10.720 -0.484 10.264 1.00 43.78 80 VAL A C 1
ATOM 634 O O . VAL A 1 80 ? 9.514 -0.377 10.465 1.00 43.78 80 VAL A O 1
ATOM 637 N N . ASP A 1 81 ? 11.285 -1.168 9.268 1.00 46.03 81 ASP A N 1
ATOM 638 C CA . ASP A 1 81 ? 10.671 -2.190 8.424 1.00 46.03 81 ASP A CA 1
ATOM 639 C C . ASP A 1 81 ? 9.161 -1.967 8.266 1.00 46.03 81 ASP A C 1
ATOM 641 O O . ASP A 1 81 ? 8.329 -2.751 8.742 1.00 46.03 81 ASP A O 1
ATOM 645 N N . LYS A 1 82 ? 8.814 -0.775 7.745 1.00 46.88 82 LYS A N 1
ATOM 646 C CA . LYS A 1 82 ? 7.425 -0.310 7.716 1.00 46.88 82 LYS A CA 1
ATOM 647 C C . LYS A 1 82 ? 6.583 -1.312 6.970 1.00 46.88 82 LYS A C 1
ATOM 649 O O . LYS A 1 82 ? 5.497 -1.618 7.432 1.00 46.88 82 LYS A O 1
ATOM 654 N N . ASP A 1 83 ? 7.118 -1.899 5.915 1.00 52.72 83 ASP A N 1
ATOM 655 C CA . ASP A 1 83 ? 6.384 -2.863 5.121 1.00 52.72 83 ASP A CA 1
ATOM 656 C C . ASP A 1 83 ? 6.108 -4.137 5.914 1.00 52.72 83 ASP A C 1
ATOM 658 O O . ASP A 1 83 ? 4.954 -4.552 5.980 1.00 52.72 83 ASP A O 1
ATOM 662 N N . THR A 1 84 ? 7.080 -4.708 6.630 1.00 53.59 84 THR A N 1
ATOM 663 C CA . THR A 1 84 ? 6.835 -5.938 7.401 1.00 53.59 84 THR A CA 1
ATOM 664 C C . THR A 1 84 ? 5.921 -5.689 8.596 1.00 53.59 84 THR A C 1
ATOM 666 O O . THR A 1 84 ? 4.966 -6.440 8.808 1.00 53.59 84 THR A O 1
ATOM 669 N N . LYS A 1 85 ? 6.145 -4.610 9.355 1.00 57.38 85 LYS A N 1
ATOM 670 C CA . LYS A 1 85 ? 5.369 -4.318 10.567 1.00 57.38 85 LYS A CA 1
ATOM 671 C C . LYS A 1 85 ? 3.970 -3.792 10.247 1.00 57.38 85 LYS A C 1
ATOM 673 O O . LYS A 1 85 ? 3.018 -4.230 10.886 1.00 57.38 85 LYS A O 1
ATOM 678 N N . ILE A 1 86 ? 3.812 -2.933 9.236 1.00 61.31 86 ILE A N 1
ATOM 679 C CA . ILE A 1 86 ? 2.493 -2.492 8.752 1.00 61.31 86 ILE A CA 1
ATOM 680 C C . ILE A 1 86 ? 1.756 -3.672 8.130 1.00 61.31 86 ILE A C 1
ATOM 682 O O . ILE A 1 86 ? 0.595 -3.874 8.465 1.00 61.31 86 ILE A O 1
ATOM 686 N N . CYS A 1 87 ? 2.398 -4.507 7.305 1.00 54.53 87 CYS A N 1
ATOM 687 C CA . CYS A 1 87 ? 1.737 -5.700 6.771 1.00 54.53 87 CYS A CA 1
ATOM 688 C C . CYS A 1 87 ? 1.315 -6.662 7.888 1.00 54.53 87 CYS A C 1
ATOM 690 O O . CYS A 1 87 ? 0.243 -7.259 7.805 1.00 54.53 87 CYS A O 1
ATOM 692 N N . GLN A 1 88 ? 2.116 -6.810 8.945 1.00 59.16 88 GLN A N 1
ATOM 693 C CA . GLN A 1 88 ? 1.774 -7.639 10.100 1.00 59.16 88 GLN A CA 1
ATOM 694 C C . GLN A 1 88 ? 0.623 -7.035 10.917 1.00 59.16 88 GLN A C 1
ATOM 696 O O . GLN A 1 88 ? -0.321 -7.745 11.252 1.00 59.16 88 GLN A O 1
ATOM 701 N N . MET A 1 89 ? 0.619 -5.718 11.132 1.00 59.31 89 MET A N 1
ATOM 702 C CA . MET A 1 89 ? -0.493 -5.014 11.776 1.00 59.31 89 MET A CA 1
ATOM 703 C C . MET A 1 89 ? -1.773 -5.082 10.929 1.00 59.31 89 MET A C 1
ATOM 705 O O . MET A 1 89 ? -2.829 -5.395 11.463 1.00 59.31 89 MET A O 1
ATOM 709 N N . ILE A 1 90 ? -1.703 -4.882 9.608 1.00 63.16 90 ILE A N 1
ATOM 710 C CA . ILE A 1 90 ? -2.848 -5.013 8.689 1.00 63.16 90 ILE A CA 1
ATOM 711 C C . ILE A 1 90 ? -3.416 -6.436 8.719 1.00 63.16 90 ILE A C 1
ATOM 713 O O . ILE A 1 90 ? -4.635 -6.596 8.735 1.00 63.16 90 ILE A O 1
ATOM 717 N N . LYS A 1 91 ? -2.564 -7.470 8.773 1.00 62.50 91 LYS A N 1
ATOM 718 C CA . LYS A 1 91 ? -3.012 -8.867 8.928 1.00 62.50 91 LYS A CA 1
ATOM 719 C C . LYS A 1 91 ? -3.810 -9.078 10.218 1.00 62.50 91 LYS A C 1
ATOM 721 O O . LYS A 1 91 ? -4.754 -9.866 10.228 1.00 62.50 91 LYS A O 1
ATOM 726 N N . GLU A 1 92 ? -3.445 -8.389 11.296 1.00 66.75 92 GLU A N 1
ATOM 727 C CA . GLU A 1 92 ? -4.112 -8.486 12.600 1.00 66.75 92 GLU A CA 1
ATOM 728 C C . GLU A 1 92 ? -5.357 -7.588 12.710 1.00 66.75 92 GLU A C 1
ATOM 730 O O . GLU A 1 92 ? -6.281 -7.880 13.480 1.00 66.75 92 GLU A O 1
ATOM 735 N N . VAL A 1 93 ? -5.433 -6.522 11.908 1.00 66.50 93 VAL A N 1
ATOM 736 C CA . VAL A 1 93 ? -6.588 -5.627 11.837 1.00 66.50 93 VAL A CA 1
ATOM 737 C C . VAL A 1 93 ? -7.766 -6.369 11.208 1.00 66.50 93 VAL A C 1
ATOM 739 O O . VAL A 1 93 ? -7.908 -6.518 9.995 1.00 66.50 93 VAL A O 1
ATOM 742 N N . LYS A 1 94 ? -8.697 -6.795 12.062 1.00 62.31 94 LYS A N 1
ATOM 743 C CA . LYS A 1 94 ? -10.009 -7.286 11.634 1.00 62.31 94 LYS A CA 1
ATOM 744 C C . LYS A 1 94 ? -10.828 -6.121 11.075 1.00 62.31 94 LYS A C 1
ATOM 746 O O . LYS A 1 94 ? -11.598 -5.497 11.798 1.00 62.31 94 LYS A O 1
ATOM 751 N N . ILE A 1 95 ? -10.690 -5.862 9.774 1.00 64.44 95 ILE A N 1
ATOM 752 C CA . ILE A 1 95 ? -11.386 -4.792 9.036 1.00 64.44 95 ILE A CA 1
ATOM 753 C C . ILE A 1 95 ? -12.904 -4.790 9.320 1.00 64.44 95 ILE A C 1
ATOM 755 O O . ILE A 1 95 ? -13.491 -3.735 9.541 1.00 64.44 95 ILE A O 1
ATOM 759 N N . HIS A 1 96 ? -13.528 -5.967 9.444 1.00 59.34 96 HIS A N 1
ATOM 760 C CA . HIS A 1 96 ? -14.957 -6.110 9.766 1.00 59.34 96 HIS A CA 1
ATOM 761 C C . HIS A 1 96 ? -15.366 -5.612 11.165 1.00 59.34 96 HIS A C 1
ATOM 763 O O . HIS A 1 96 ? -16.547 -5.371 11.383 1.00 59.34 96 HIS A O 1
ATOM 769 N N . LYS A 1 97 ? -14.429 -5.488 12.118 1.00 61.25 97 LYS A N 1
ATOM 770 C CA . LYS A 1 97 ? -14.697 -4.951 13.465 1.00 61.25 97 LYS A CA 1
ATOM 771 C C . LYS A 1 97 ? -14.464 -3.445 13.562 1.00 61.25 97 LYS A C 1
ATOM 773 O O . LYS A 1 97 ? -15.072 -2.801 14.406 1.00 61.25 97 LYS A O 1
ATOM 778 N N . ASN A 1 98 ? -13.587 -2.905 12.715 1.00 59.69 98 ASN A N 1
ATOM 779 C CA . ASN A 1 98 ? -13.167 -1.503 12.771 1.00 59.69 98 ASN A CA 1
ATOM 780 C C . ASN A 1 98 ? -13.920 -0.608 11.776 1.00 59.69 98 ASN A C 1
ATOM 782 O O . ASN A 1 98 ? -13.948 0.609 11.940 1.00 59.69 98 ASN A O 1
ATOM 786 N N . LEU A 1 99 ? -14.574 -1.190 10.768 1.00 63.00 99 LEU A N 1
ATOM 787 C CA . LEU A 1 99 ? -15.532 -0.469 9.936 1.00 63.00 99 LEU A CA 1
ATOM 788 C C . LEU A 1 99 ? -16.824 -0.227 10.726 1.00 63.00 99 LEU A C 1
ATOM 790 O O . LEU A 1 99 ? -17.487 -1.175 11.145 1.00 63.00 99 LEU A O 1
ATOM 794 N N . ARG A 1 100 ? -17.232 1.041 10.869 1.00 63.69 100 ARG A N 1
ATOM 795 C CA . ARG A 1 100 ? -18.592 1.410 11.305 1.00 63.69 100 ARG A CA 1
ATOM 796 C C . ARG A 1 100 ? -19.588 1.101 10.188 1.00 63.69 100 ARG A C 1
ATOM 798 O O . ARG A 1 100 ? -20.073 1.996 9.502 1.00 63.69 100 ARG A O 1
ATOM 805 N N . ILE A 1 101 ? -19.862 -0.178 9.970 1.00 74.50 101 ILE A N 1
ATOM 806 C CA . ILE A 1 101 ? -20.811 -0.645 8.966 1.00 74.50 101 ILE A CA 1
ATOM 807 C C . ILE A 1 101 ? -21.832 -1.574 9.619 1.00 74.50 101 ILE A C 1
ATOM 809 O O . ILE A 1 101 ? -21.493 -2.419 10.445 1.00 74.50 101 ILE A O 1
ATOM 813 N N . THR A 1 102 ? -2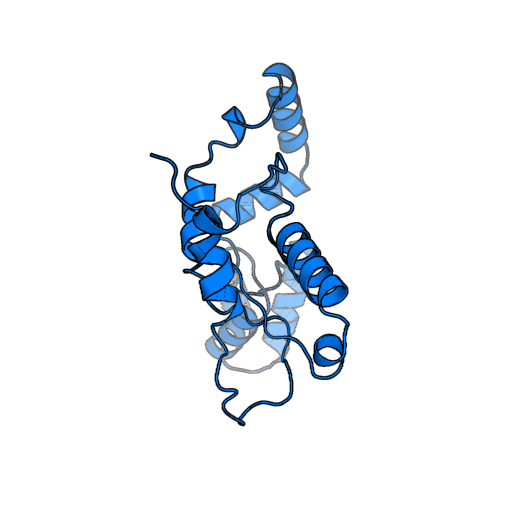3.106 -1.397 9.277 1.00 78.69 102 THR A N 1
ATOM 814 C CA . THR A 1 102 ? -24.168 -2.261 9.795 1.00 78.69 102 THR A CA 1
ATOM 815 C C . THR A 1 102 ? -24.100 -3.643 9.133 1.00 78.69 102 THR A C 1
ATOM 817 O O . THR A 1 102 ? -23.728 -3.731 7.957 1.00 78.69 102 THR A O 1
ATOM 820 N N . PRO A 1 103 ? -24.507 -4.727 9.826 1.00 79.50 103 PRO A N 1
ATOM 821 C CA . PRO A 1 103 ? -24.555 -6.071 9.239 1.00 79.50 103 PRO A CA 1
ATOM 822 C C . PRO A 1 103 ? -25.336 -6.116 7.918 1.00 79.50 103 PRO A C 1
ATOM 824 O O . PRO A 1 103 ? -24.885 -6.703 6.941 1.00 79.50 103 PRO A O 1
ATOM 827 N N . GLN A 1 104 ? -26.443 -5.374 7.843 1.00 85.44 104 GLN A N 1
ATOM 828 C CA . GLN A 1 104 ? -27.266 -5.272 6.639 1.00 85.44 104 GLN A CA 1
ATOM 829 C C . GLN A 1 104 ? -26.508 -4.675 5.440 1.00 85.44 104 GLN A C 1
ATOM 831 O O . GLN A 1 104 ? -26.646 -5.160 4.319 1.00 85.44 104 GLN A O 1
ATOM 836 N N . ARG A 1 105 ? -25.677 -3.643 5.655 1.00 82.75 105 ARG A N 1
ATOM 837 C CA . ARG A 1 105 ? -24.843 -3.076 4.583 1.00 82.75 105 ARG A CA 1
ATOM 838 C C . ARG A 1 105 ? -23.702 -4.005 4.185 1.00 82.75 105 ARG A C 1
ATOM 840 O O . ARG A 1 105 ? -23.361 -4.046 3.008 1.00 82.75 105 ARG A O 1
ATOM 847 N N . ILE A 1 106 ? -23.138 -4.767 5.124 1.00 81.19 106 ILE A N 1
ATOM 848 C CA . ILE A 1 106 ? -22.152 -5.805 4.795 1.00 81.19 106 ILE A CA 1
ATOM 849 C C . ILE A 1 106 ? -22.762 -6.812 3.817 1.00 81.19 106 ILE A C 1
ATOM 851 O O . ILE A 1 106 ? -22.137 -7.136 2.810 1.00 81.19 106 ILE A O 1
ATOM 855 N N . ASP A 1 107 ? -23.980 -7.280 4.081 1.00 85.75 107 ASP A N 1
ATOM 856 C CA . ASP A 1 107 ? -24.625 -8.271 3.220 1.00 85.75 107 ASP A CA 1
ATOM 857 C C . ASP A 1 107 ? -25.001 -7.688 1.854 1.00 85.75 107 ASP A C 1
ATOM 859 O O . ASP A 1 107 ? -24.789 -8.336 0.832 1.00 85.75 107 ASP A O 1
ATOM 863 N N . GLN A 1 108 ? -25.418 -6.420 1.797 1.00 89.25 108 GLN A N 1
ATOM 864 C CA . GLN A 1 108 ? -25.590 -5.711 0.524 1.00 89.25 108 GLN A CA 1
ATOM 865 C C . GLN A 1 108 ? -24.288 -5.629 -0.283 1.00 89.25 108 GLN A C 1
ATOM 867 O O . GLN A 1 108 ? -24.309 -5.859 -1.492 1.00 89.25 108 GLN A O 1
ATOM 872 N N . ILE A 1 109 ? -23.156 -5.330 0.366 1.00 86.81 109 ILE A N 1
ATOM 873 C CA . ILE A 1 109 ? -21.844 -5.275 -0.294 1.00 86.81 109 ILE A CA 1
ATOM 874 C C . ILE A 1 109 ? -21.434 -6.657 -0.790 1.00 86.81 109 ILE A C 1
ATOM 876 O O . ILE A 1 109 ? -20.973 -6.767 -1.925 1.00 86.81 109 ILE A O 1
ATOM 880 N N . LYS A 1 110 ? -21.619 -7.711 0.013 1.00 86.81 110 LYS A N 1
ATOM 881 C CA . LYS A 1 110 ? -21.348 -9.090 -0.419 1.00 86.81 110 LYS A CA 1
ATOM 882 C C . LYS A 1 110 ? -22.148 -9.429 -1.670 1.00 86.81 110 LYS A C 1
ATOM 884 O O . LYS A 1 110 ? -21.565 -9.884 -2.649 1.00 86.81 110 LYS A O 1
ATOM 889 N N . GLU A 1 111 ? -23.440 -9.118 -1.683 1.00 91.50 111 GLU A N 1
ATOM 890 C CA . GLU A 1 111 ? -24.312 -9.451 -2.810 1.00 91.50 111 GLU A CA 1
ATOM 891 C C . GLU A 1 111 ? -24.064 -8.597 -4.050 1.00 91.50 111 GLU A C 1
ATOM 893 O O . GLU A 1 111 ? -24.163 -9.107 -5.166 1.00 91.50 111 GLU A O 1
ATOM 898 N N . ALA A 1 112 ? -23.689 -7.328 -3.883 1.00 90.44 112 ALA A N 1
ATOM 899 C CA . ALA A 1 112 ? -23.224 -6.495 -4.986 1.00 90.44 112 ALA A CA 1
ATOM 900 C C . ALA A 1 112 ? -21.898 -7.023 -5.560 1.00 90.44 112 ALA A C 1
ATOM 902 O O . ALA A 1 112 ? -21.773 -7.189 -6.769 1.00 90.44 112 ALA A O 1
ATOM 903 N N . THR A 1 113 ? -20.948 -7.383 -4.692 1.00 89.62 113 THR A N 1
ATOM 904 C CA . THR A 1 113 ? -19.649 -7.961 -5.077 1.00 89.62 113 THR A CA 1
ATOM 905 C C . THR A 1 113 ? -19.828 -9.306 -5.781 1.00 89.62 113 THR A C 1
ATOM 907 O O . THR A 1 113 ? -19.106 -9.610 -6.726 1.00 89.62 113 THR A O 1
ATOM 910 N N . ARG A 1 114 ? -20.803 -10.115 -5.347 1.00 90.50 114 ARG A N 1
ATOM 911 C CA . ARG A 1 114 ? -21.130 -11.421 -5.937 1.00 90.50 114 ARG A CA 1
ATOM 912 C C . ARG A 1 114 ? -21.688 -11.308 -7.348 1.00 90.50 114 ARG A C 1
ATOM 914 O O . ARG A 1 114 ? -21.390 -12.150 -8.188 1.00 90.50 114 ARG A O 1
ATOM 921 N N . ARG A 1 115 ? -22.506 -10.284 -7.590 1.00 90.62 115 ARG A N 1
ATOM 922 C CA . ARG A 1 115 ? -23.118 -10.017 -8.897 1.00 90.62 115 ARG A CA 1
ATOM 923 C C . ARG A 1 115 ? -22.154 -9.366 -9.887 1.00 90.62 115 ARG A C 1
ATOM 925 O O . ARG A 1 115 ? -22.371 -9.475 -11.089 1.00 90.62 115 ARG A O 1
ATOM 932 N N . ASP A 1 116 ? -21.112 -8.696 -9.404 1.00 93.06 116 ASP A N 1
ATOM 933 C CA . ASP A 1 116 ? -20.137 -8.028 -10.260 1.00 93.06 116 ASP A CA 1
ATOM 934 C C . ASP A 1 116 ? -19.086 -9.011 -10.808 1.00 93.06 116 ASP A C 1
ATOM 936 O O . ASP A 1 116 ? -18.244 -9.548 -10.083 1.00 93.06 116 ASP A O 1
ATOM 940 N N . ASN A 1 117 ? -19.113 -9.223 -12.125 1.00 86.44 117 ASN A N 1
ATOM 941 C CA . ASN A 1 117 ? -18.192 -10.129 -12.816 1.00 86.44 117 ASN A CA 1
ATOM 942 C C . ASN A 1 117 ? -16.718 -9.706 -12.695 1.00 86.44 117 ASN A C 1
ATOM 944 O O . ASN A 1 117 ? -15.836 -10.565 -12.657 1.00 86.44 117 ASN A O 1
ATOM 948 N N . THR A 1 118 ? -16.429 -8.405 -12.642 1.00 84.56 118 THR A N 1
ATOM 949 C CA . THR A 1 118 ? -15.064 -7.876 -12.516 1.00 84.56 118 THR A CA 1
ATOM 950 C C . THR A 1 118 ? -14.518 -8.150 -11.120 1.00 84.56 118 THR A C 1
ATOM 952 O O . THR A 1 118 ? -13.389 -8.620 -10.981 1.00 84.56 118 THR A O 1
ATOM 955 N N . MET A 1 119 ? -15.335 -7.949 -10.087 1.00 86.81 119 MET A N 1
ATOM 956 C CA . MET A 1 119 ? -14.982 -8.268 -8.707 1.00 86.81 119 MET A CA 1
ATOM 957 C C . MET A 1 119 ? -14.812 -9.770 -8.494 1.00 86.81 119 MET A C 1
ATOM 959 O O . MET A 1 119 ? -13.846 -10.179 -7.855 1.00 86.81 119 MET A O 1
ATOM 963 N N . GLN A 1 120 ? -15.678 -10.611 -9.070 1.00 88.25 120 GLN A N 1
ATOM 964 C CA . GLN A 1 120 ? -15.497 -12.067 -9.013 1.00 88.25 120 GLN A CA 1
ATOM 965 C C . GLN A 1 120 ? -14.192 -12.509 -9.687 1.00 88.25 120 GLN A C 1
ATOM 967 O O . GLN A 1 120 ? -13.460 -13.339 -9.142 1.00 88.25 120 GLN A O 1
ATOM 972 N N . ARG A 1 121 ? -13.844 -11.905 -10.833 1.00 81.31 121 ARG A N 1
ATOM 973 C CA . ARG A 1 121 ? -12.539 -12.119 -11.475 1.00 81.31 121 ARG A CA 1
ATOM 974 C C . ARG A 1 121 ? -11.401 -11.699 -10.545 1.00 81.31 121 ARG A C 1
ATOM 976 O O . ARG A 1 121 ? -10.484 -12.486 -10.342 1.00 81.31 121 ARG A O 1
ATOM 983 N N . LEU A 1 122 ? -11.463 -10.507 -9.952 1.00 83.69 122 LEU A N 1
ATOM 984 C CA . LEU A 1 122 ? -10.435 -10.006 -9.035 1.00 83.69 122 LEU A CA 1
ATOM 985 C C . LEU A 1 122 ? -10.241 -10.929 -7.822 1.00 83.69 122 LEU A C 1
ATOM 987 O O . LEU A 1 122 ? -9.108 -11.264 -7.484 1.00 83.69 122 LEU A O 1
ATOM 991 N N . VAL A 1 123 ? -11.330 -11.394 -7.208 1.00 85.69 123 VAL A N 1
ATOM 992 C CA . VAL A 1 123 ? -11.287 -12.367 -6.104 1.00 85.69 123 VAL A CA 1
ATOM 993 C C . VAL A 1 123 ? -10.610 -13.663 -6.551 1.00 85.69 123 VAL A C 1
ATOM 995 O O . VAL A 1 123 ? -9.756 -14.188 -5.836 1.00 85.69 123 VAL A O 1
ATOM 998 N N . SER A 1 124 ? -10.929 -14.159 -7.750 1.00 82.75 124 SER A N 1
ATOM 999 C CA . SER A 1 124 ? -10.263 -15.332 -8.326 1.00 82.75 124 SER A CA 1
ATOM 1000 C C . SER A 1 124 ? -8.757 -15.112 -8.503 1.00 82.75 124 SER A C 1
ATOM 1002 O O . SER A 1 124 ? -7.980 -15.999 -8.156 1.00 82.75 124 SER A O 1
ATOM 1004 N N . TYR A 1 125 ? -8.323 -13.933 -8.962 1.00 80.38 125 TYR A N 1
ATOM 1005 C CA . TYR A 1 125 ? -6.898 -13.599 -9.046 1.00 80.38 125 TYR A CA 1
ATOM 1006 C C . TYR A 1 125 ? -6.237 -13.617 -7.671 1.00 80.38 125 TYR A C 1
ATOM 1008 O O . TYR A 1 125 ? -5.279 -14.351 -7.474 1.00 80.38 125 TYR A O 1
ATOM 1016 N N . ILE A 1 126 ? -6.777 -12.883 -6.698 1.00 82.25 126 ILE A N 1
ATOM 1017 C CA . ILE A 1 126 ? -6.188 -12.789 -5.353 1.00 82.25 126 ILE A CA 1
ATOM 1018 C C . ILE A 1 126 ? -6.072 -14.174 -4.697 1.00 82.25 126 ILE A C 1
ATOM 1020 O O . ILE A 1 126 ? -5.067 -14.471 -4.057 1.00 82.25 126 ILE A O 1
ATOM 1024 N N . THR A 1 127 ? -7.073 -15.037 -4.885 1.00 82.62 127 THR A N 1
ATOM 1025 C CA . THR A 1 127 ? -7.088 -16.394 -4.311 1.00 82.62 127 THR A CA 1
ATOM 1026 C C . THR A 1 127 ? -6.195 -17.385 -5.057 1.00 82.62 127 THR A C 1
ATOM 1028 O O . THR A 1 127 ? -5.613 -18.261 -4.425 1.00 82.62 127 THR A O 1
ATOM 1031 N N . SER A 1 128 ? -6.054 -17.248 -6.378 1.00 79.06 128 SER A N 1
ATOM 1032 C CA . SER A 1 128 ? -5.234 -18.149 -7.207 1.00 79.06 128 SER A CA 1
ATOM 1033 C C . SER A 1 128 ? -3.762 -17.728 -7.283 1.00 79.06 128 SER A C 1
ATOM 1035 O O . SER A 1 128 ? -2.912 -18.521 -7.684 1.00 79.06 128 SER A O 1
ATOM 1037 N N . GLY A 1 129 ? -3.452 -16.481 -6.925 1.00 74.75 129 GLY A N 1
ATOM 1038 C CA . GLY A 1 129 ? -2.102 -15.932 -6.880 1.00 74.75 129 GLY A CA 1
ATOM 1039 C C . GLY A 1 129 ? -2.063 -14.463 -7.294 1.00 74.75 129 GLY A C 1
ATOM 1040 O O . GLY A 1 129 ? -2.640 -14.075 -8.307 1.00 74.75 129 GLY A O 1
ATOM 1041 N N . TRP A 1 130 ? -1.332 -13.654 -6.530 1.00 79.25 130 TRP A N 1
ATOM 1042 C CA . TRP A 1 130 ? -1.110 -12.233 -6.797 1.00 79.25 130 TRP A CA 1
ATOM 1043 C C . TRP A 1 130 ? 0.297 -12.007 -7.382 1.00 79.25 130 TRP A C 1
ATOM 1045 O O . TRP A 1 130 ? 1.218 -12.744 -7.004 1.00 79.25 130 TRP A O 1
ATOM 1055 N N . PRO A 1 131 ? 0.494 -11.031 -8.290 1.00 79.25 131 PRO A N 1
ATOM 1056 C CA . PRO A 1 131 ? 1.825 -10.660 -8.759 1.00 79.25 131 PRO A CA 1
ATOM 1057 C C . PRO A 1 131 ? 2.737 -10.322 -7.576 1.00 79.25 131 PRO A C 1
ATOM 1059 O O . PRO A 1 131 ? 2.345 -9.609 -6.655 1.00 79.25 131 PRO A O 1
ATOM 1062 N N . ARG A 1 132 ? 3.951 -10.881 -7.575 1.00 70.25 132 ARG A N 1
ATOM 1063 C CA . ARG A 1 132 ? 4.892 -10.697 -6.453 1.00 70.25 132 ARG A CA 1
ATOM 1064 C C . ARG A 1 132 ? 5.577 -9.330 -6.483 1.00 70.25 132 ARG A C 1
ATOM 1066 O O . ARG A 1 132 ? 5.948 -8.834 -5.430 1.00 70.25 132 ARG A O 1
ATOM 1073 N N . ASN A 1 133 ? 5.717 -8.761 -7.679 1.00 74.12 133 ASN A N 1
ATOM 1074 C CA . ASN A 1 133 ? 6.417 -7.508 -7.969 1.00 74.12 133 ASN A CA 1
ATOM 1075 C C . ASN A 1 133 ? 5.514 -6.609 -8.842 1.00 74.12 133 ASN A C 1
ATOM 1077 O O . ASN A 1 133 ? 4.328 -6.904 -8.998 1.00 74.12 133 ASN A O 1
ATOM 1081 N N . ASP A 1 134 ? 6.088 -5.594 -9.494 1.00 76.50 134 ASP A N 1
ATOM 1082 C CA . ASP A 1 134 ? 5.436 -4.643 -10.421 1.00 76.50 134 ASP A CA 1
ATOM 1083 C C . ASP A 1 134 ? 4.909 -5.262 -11.738 1.00 76.50 134 ASP A C 1
ATOM 1085 O 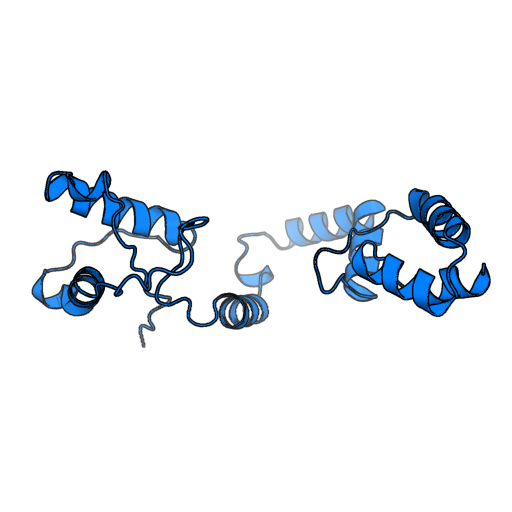O . ASP A 1 134 ? 4.778 -4.597 -12.765 1.00 76.50 134 ASP A O 1
ATOM 1089 N N . GLN A 1 135 ? 4.597 -6.559 -11.735 1.00 80.88 135 GLN A N 1
ATOM 1090 C CA . GLN A 1 135 ? 4.026 -7.250 -12.883 1.00 80.88 135 GLN A CA 1
ATOM 1091 C C . GLN A 1 135 ? 2.623 -6.716 -13.180 1.00 80.88 135 GLN A C 1
ATOM 1093 O O . GLN A 1 135 ? 1.762 -6.619 -12.301 1.00 80.88 135 GLN A O 1
ATOM 1098 N N . ILE A 1 136 ? 2.357 -6.465 -14.457 1.00 82.56 136 ILE A N 1
ATOM 1099 C CA . ILE A 1 136 ? 1.062 -5.970 -14.909 1.00 82.56 136 ILE A CA 1
ATOM 1100 C C . ILE A 1 136 ? 0.063 -7.128 -14.960 1.00 82.56 136 ILE A C 1
ATOM 1102 O O . ILE A 1 136 ? 0.225 -8.098 -15.713 1.00 82.56 136 ILE A O 1
ATOM 1106 N N . LEU A 1 137 ? -1.016 -7.011 -14.183 1.00 83.00 137 LEU A N 1
ATOM 1107 C CA . LEU A 1 137 ? -2.125 -7.959 -14.223 1.00 83.00 137 LEU A CA 1
ATOM 1108 C C . LEU A 1 137 ? -2.794 -7.895 -15.600 1.00 83.00 137 LEU A C 1
ATOM 1110 O O . LEU A 1 137 ? -3.377 -6.879 -15.969 1.00 83.00 137 LEU A O 1
ATOM 1114 N N . THR A 1 138 ? -2.712 -8.979 -16.369 1.00 82.38 138 THR A N 1
ATOM 1115 C CA . THR A 1 138 ? -3.226 -8.994 -17.744 1.00 82.38 138 THR A CA 1
ATOM 1116 C C . THR A 1 138 ? -4.683 -9.476 -17.779 1.00 82.38 138 THR A C 1
ATOM 1118 O O . THR A 1 138 ? -4.947 -10.639 -17.442 1.00 82.38 138 THR A O 1
ATOM 1121 N N . PRO A 1 139 ? -5.641 -8.635 -18.225 1.00 81.81 139 PRO A N 1
ATOM 1122 C CA . PRO A 1 139 ? -7.040 -9.022 -18.411 1.00 81.81 139 PRO A CA 1
ATOM 1123 C C . PRO A 1 139 ? -7.199 -10.202 -19.368 1.00 81.81 139 PRO A C 1
ATOM 1125 O O . PRO A 1 139 ? -6.390 -10.385 -20.279 1.00 81.81 139 PRO A O 1
ATOM 1128 N N . PHE A 1 140 ? -8.270 -10.981 -19.191 1.00 80.75 140 PHE A N 1
ATOM 1129 C CA . PHE A 1 140 ? -8.530 -12.204 -19.962 1.00 80.75 140 PHE A CA 1
ATOM 1130 C C . PHE A 1 140 ? -8.484 -11.964 -21.476 1.00 80.75 140 PHE A C 1
ATOM 1132 O O . PHE A 1 140 ? -7.892 -12.742 -22.222 1.00 80.75 140 PHE A O 1
ATOM 1139 N N . GLU A 1 141 ? -9.044 -10.839 -21.903 1.00 83.19 141 GLU A N 1
ATOM 1140 C CA . GLU A 1 141 ? -9.169 -10.413 -23.290 1.00 83.19 141 GLU A CA 1
ATOM 1141 C C . GLU A 1 141 ? -7.793 -10.165 -23.937 1.00 83.19 141 GLU A C 1
ATOM 1143 O O . GLU A 1 141 ? -7.595 -10.444 -25.120 1.00 83.19 141 GLU A O 1
ATOM 1148 N N . LEU A 1 142 ? -6.811 -9.709 -23.150 1.00 84.00 142 LEU A N 1
ATOM 1149 C CA . LEU A 1 142 ? -5.466 -9.380 -23.630 1.00 84.00 142 LEU A CA 1
ATOM 1150 C C . LEU A 1 142 ? -4.493 -10.563 -23.574 1.00 84.00 142 LEU A C 1
ATOM 1152 O O . LEU A 1 142 ? -3.487 -10.546 -24.285 1.00 84.00 142 LEU A O 1
ATOM 1156 N N . ARG A 1 143 ? -4.796 -11.623 -22.810 1.00 87.06 143 ARG A N 1
ATOM 1157 C CA . ARG A 1 143 ? -3.912 -12.798 -22.660 1.00 87.06 143 ARG A CA 1
ATOM 1158 C C . ARG A 1 143 ? -3.546 -13.420 -24.005 1.00 87.06 143 ARG A C 1
ATOM 1160 O O . ARG A 1 143 ? -2.377 -13.686 -24.258 1.00 87.06 143 ARG A O 1
ATOM 1167 N N . LYS A 1 144 ? -4.515 -13.594 -24.914 1.00 85.00 144 LYS A N 1
ATOM 1168 C CA . LYS A 1 144 ? -4.266 -14.183 -26.245 1.00 85.00 144 LYS A CA 1
ATOM 1169 C C . LYS A 1 144 ? -3.257 -13.363 -27.055 1.00 85.00 144 LYS A C 1
ATOM 1171 O O . LYS A 1 144 ? -2.395 -13.944 -27.716 1.00 85.00 144 LYS A O 1
ATOM 1176 N N . ASN A 1 145 ? -3.359 -12.033 -26.985 1.00 84.81 145 ASN A N 1
ATOM 1177 C CA . ASN A 1 145 ? -2.434 -11.119 -27.652 1.00 84.81 145 ASN A CA 1
ATOM 1178 C C . ASN A 1 145 ? -1.044 -11.184 -27.007 1.00 84.81 145 ASN A C 1
ATOM 1180 O O . ASN A 1 145 ? -0.057 -11.337 -27.720 1.00 84.81 145 ASN A O 1
ATOM 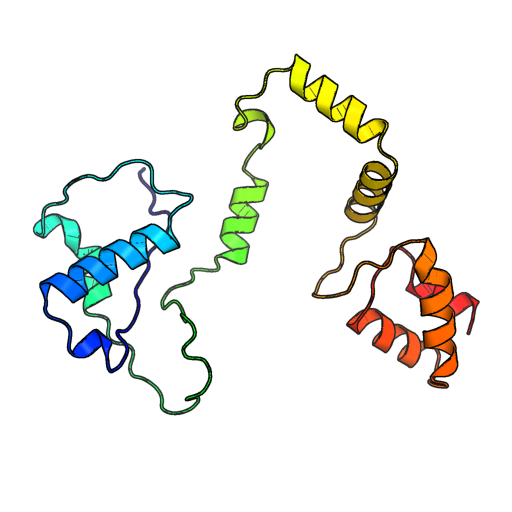1184 N N . MET A 1 146 ? -0.970 -11.167 -25.673 1.00 83.56 146 MET A N 1
ATOM 1185 C CA . MET A 1 146 ? 0.304 -11.248 -24.953 1.00 83.56 146 MET A CA 1
ATOM 1186 C C . MET A 1 146 ? 1.041 -12.564 -25.223 1.00 83.56 146 MET A C 1
ATOM 1188 O O . MET A 1 146 ? 2.236 -12.538 -25.493 1.00 83.56 146 MET A O 1
ATOM 1192 N N . ILE A 1 147 ? 0.335 -13.700 -25.256 1.00 82.75 147 ILE A N 1
ATOM 1193 C CA . ILE A 1 147 ? 0.945 -14.995 -25.592 1.00 82.75 147 ILE A CA 1
ATOM 1194 C C . ILE A 1 147 ? 1.470 -14.990 -27.041 1.00 82.75 147 ILE A C 1
ATOM 1196 O O . ILE A 1 147 ? 2.568 -15.472 -27.296 1.00 82.75 147 ILE A O 1
ATOM 1200 N N . ASN A 1 148 ? 0.722 -14.420 -27.998 1.00 80.19 148 ASN A N 1
ATOM 1201 C CA . ASN A 1 148 ? 1.201 -14.279 -29.381 1.00 80.19 148 ASN A CA 1
ATOM 1202 C C . ASN A 1 148 ? 2.464 -13.409 -29.464 1.00 80.19 148 ASN A C 1
ATOM 1204 O O . ASN A 1 148 ? 3.404 -13.766 -30.164 1.00 80.19 148 ASN A O 1
ATOM 1208 N N . ARG A 1 149 ? 2.496 -12.279 -28.747 1.00 77.88 149 ARG A N 1
ATOM 1209 C CA . ARG A 1 149 ? 3.659 -11.379 -28.727 1.00 77.88 149 ARG A CA 1
ATOM 1210 C C . ARG A 1 149 ? 4.886 -12.033 -28.103 1.00 77.88 149 ARG A C 1
ATOM 1212 O O . ARG A 1 149 ? 5.986 -11.821 -28.597 1.00 77.88 149 ARG A O 1
ATOM 1219 N N . ALA A 1 150 ? 4.689 -12.839 -27.063 1.00 71.50 150 ALA A N 1
ATOM 1220 C CA . ALA A 1 150 ? 5.758 -13.600 -26.432 1.00 71.50 150 ALA A CA 1
ATOM 1221 C C . ALA A 1 150 ? 6.379 -14.620 -27.411 1.00 71.50 150 ALA A C 1
ATOM 1223 O O . ALA A 1 150 ? 7.596 -14.742 -27.471 1.00 71.50 150 ALA A O 1
ATOM 1224 N N . HIS A 1 151 ? 5.562 -15.273 -28.247 1.00 68.25 151 HIS A N 1
ATOM 1225 C CA . HIS A 1 151 ? 6.022 -16.249 -29.246 1.00 68.25 151 HIS A CA 1
ATOM 1226 C C . HIS A 1 151 ? 6.872 -15.633 -30.381 1.00 68.25 151 HIS A C 1
ATOM 1228 O O . HIS A 1 151 ? 7.834 -16.247 -30.833 1.00 68.25 151 HIS A O 1
ATOM 1234 N N . VAL A 1 152 ? 6.568 -14.403 -30.821 1.00 62.53 152 VAL A N 1
ATOM 1235 C CA . VAL A 1 152 ? 7.289 -13.718 -31.923 1.00 62.53 152 VAL A CA 1
ATOM 1236 C C . VAL A 1 152 ? 8.738 -13.360 -31.557 1.00 62.53 152 VAL A C 1
ATOM 1238 O O . VAL A 1 152 ? 9.560 -13.135 -32.439 1.00 62.53 152 VAL A O 1
ATOM 1241 N N . ALA A 1 153 ? 9.093 -13.340 -30.270 1.00 59.88 153 ALA A N 1
ATOM 1242 C CA . ALA A 1 153 ? 10.443 -12.988 -29.837 1.00 59.88 153 ALA A CA 1
ATOM 1243 C C . ALA A 1 153 ? 11.519 -14.038 -30.195 1.00 59.88 153 ALA A C 1
ATOM 1245 O O . ALA A 1 153 ? 12.690 -13.771 -29.947 1.00 59.88 153 ALA A O 1
ATOM 1246 N N . HIS A 1 154 ? 11.156 -15.205 -30.755 1.00 58.75 154 HIS A N 1
ATOM 1247 C CA . HIS A 1 154 ? 12.073 -16.270 -31.214 1.00 58.75 154 HIS A CA 1
ATOM 1248 C C . HIS A 1 154 ? 13.180 -16.659 -30.211 1.00 58.75 154 HIS A C 1
ATOM 1250 O O . HIS A 1 154 ? 14.240 -17.157 -30.587 1.00 58.75 154 HIS A O 1
ATOM 1256 N N . THR A 1 155 ? 12.941 -16.448 -28.918 1.00 59.34 155 THR A N 1
ATOM 1257 C CA . THR A 1 155 ? 13.814 -16.921 -27.843 1.00 59.34 155 THR A CA 1
ATOM 1258 C C . THR A 1 155 ? 13.314 -18.286 -27.373 1.00 59.34 155 THR A C 1
ATOM 1260 O O . THR A 1 155 ? 12.136 -18.603 -27.533 1.00 59.34 155 THR A O 1
ATOM 1263 N N . GLY A 1 156 ? 14.192 -19.129 -26.820 1.00 67.81 156 GLY A N 1
ATOM 1264 C CA . GLY A 1 156 ? 13.790 -20.443 -26.302 1.00 67.81 156 GLY A CA 1
ATOM 1265 C C . GLY A 1 156 ? 12.612 -20.358 -25.316 1.00 67.81 156 GLY A C 1
ATOM 1266 O O . GLY A 1 156 ? 12.408 -19.327 -24.669 1.00 67.81 156 GLY A O 1
ATOM 1267 N N . THR A 1 157 ? 11.852 -21.450 -25.178 1.00 70.69 157 THR A N 1
ATOM 1268 C CA . THR A 1 157 ? 10.646 -21.558 -24.326 1.00 70.69 157 THR A CA 1
ATOM 1269 C C . THR A 1 157 ? 10.833 -20.949 -22.934 1.00 70.69 157 THR A C 1
ATOM 1271 O O . THR A 1 157 ? 10.005 -20.162 -22.479 1.00 70.69 157 THR A O 1
ATOM 1274 N N . GLU A 1 158 ? 11.941 -21.262 -22.262 1.00 74.81 158 GLU A N 1
ATOM 1275 C CA . GLU A 1 158 ? 12.241 -20.742 -20.923 1.00 74.81 158 GLU A CA 1
ATOM 1276 C C . GLU A 1 158 ? 12.568 -19.245 -20.908 1.00 74.81 158 GLU A C 1
ATOM 1278 O O . GLU A 1 158 ? 12.118 -18.530 -20.012 1.00 74.81 158 GLU A O 1
ATOM 1283 N N . ALA A 1 159 ? 13.282 -18.743 -21.919 1.00 74.31 159 ALA A N 1
ATOM 1284 C CA . ALA A 1 159 ? 13.616 -17.325 -22.037 1.00 74.31 159 ALA A CA 1
ATOM 1285 C C . ALA A 1 159 ? 12.362 -16.469 -22.283 1.00 74.31 159 ALA A C 1
ATOM 1287 O O . ALA A 1 159 ? 12.189 -15.427 -21.652 1.00 74.31 159 ALA A O 1
ATOM 1288 N N . THR A 1 160 ? 11.434 -16.958 -23.113 1.00 75.44 160 THR A N 1
ATOM 1289 C CA . THR A 1 160 ? 10.137 -16.304 -23.350 1.00 75.44 160 THR A CA 1
ATOM 1290 C C . THR A 1 160 ? 9.284 -16.252 -22.076 1.00 75.44 160 THR A C 1
ATOM 1292 O O . THR A 1 160 ? 8.653 -15.236 -21.780 1.00 75.44 160 THR A O 1
ATOM 1295 N N . ILE A 1 161 ? 9.280 -17.327 -21.280 1.00 79.94 161 ILE A N 1
ATOM 1296 C CA . ILE A 1 161 ? 8.540 -17.376 -20.010 1.00 79.94 161 ILE A CA 1
ATOM 1297 C C . ILE A 1 161 ? 9.159 -16.445 -18.968 1.00 79.94 161 ILE A C 1
ATOM 1299 O O . ILE A 1 161 ? 8.416 -15.780 -18.246 1.00 79.94 161 ILE A O 1
ATOM 1303 N N . ASN A 1 162 ? 10.489 -16.388 -18.878 1.00 80.25 162 ASN A N 1
ATOM 1304 C CA . ASN A 1 162 ? 11.179 -15.513 -17.931 1.00 80.25 162 ASN A CA 1
ATOM 1305 C C . ASN A 1 162 ? 10.923 -14.036 -18.248 1.00 80.25 162 ASN A C 1
ATOM 1307 O O . ASN A 1 162 ? 10.509 -13.302 -17.356 1.00 80.25 162 ASN A O 1
ATOM 1311 N N . LEU A 1 163 ? 11.014 -13.633 -19.518 1.00 77.12 163 LEU A N 1
ATOM 1312 C CA . LEU A 1 163 ? 10.699 -12.265 -19.942 1.00 77.12 163 LEU A CA 1
ATOM 1313 C C . LEU A 1 163 ? 9.238 -11.882 -19.647 1.00 77.12 163 LEU A C 1
ATOM 1315 O O . LEU A 1 163 ? 8.943 -10.783 -19.171 1.00 77.12 163 LEU A O 1
ATOM 1319 N N . ALA A 1 164 ? 8.301 -12.803 -19.891 1.00 80.25 164 ALA A N 1
ATOM 1320 C CA . ALA A 1 164 ? 6.901 -12.577 -19.552 1.00 80.25 164 ALA A CA 1
ATOM 1321 C C . ALA A 1 164 ? 6.711 -12.441 -18.032 1.00 80.25 164 ALA A C 1
ATOM 1323 O O . ALA A 1 164 ? 5.992 -11.555 -17.584 1.00 80.25 164 ALA A O 1
ATOM 1324 N N . ARG A 1 165 ? 7.387 -13.264 -17.219 1.00 80.50 165 ARG A N 1
ATOM 1325 C CA . ARG A 1 165 ? 7.335 -13.176 -15.750 1.00 80.50 165 ARG A CA 1
ATOM 1326 C C . ARG A 1 165 ? 7.922 -11.879 -15.203 1.00 80.50 165 ARG A C 1
ATOM 1328 O O . ARG A 1 165 ? 7.582 -11.518 -14.087 1.00 80.50 165 ARG A O 1
ATOM 1335 N N . GLU A 1 166 ? 8.772 -11.170 -15.927 1.00 80.00 166 GLU A N 1
ATOM 1336 C CA . GLU A 1 166 ? 9.274 -9.872 -15.462 1.00 80.00 166 GLU A CA 1
ATOM 1337 C C . GLU A 1 166 ? 8.247 -8.748 -15.637 1.00 80.00 166 GLU A C 1
ATOM 1339 O O . GLU A 1 166 ? 8.272 -7.774 -14.892 1.00 80.00 166 GLU A O 1
ATOM 1344 N N . THR A 1 167 ? 7.314 -8.887 -16.583 1.00 78.69 167 THR A N 1
ATOM 1345 C CA . THR A 1 167 ? 6.485 -7.765 -17.052 1.00 78.69 167 THR A CA 1
ATOM 1346 C C . THR A 1 167 ? 4.985 -7.968 -16.860 1.00 78.69 167 THR A C 1
ATOM 1348 O O . THR A 1 167 ? 4.268 -7.008 -16.580 1.00 78.69 167 THR A O 1
ATOM 1351 N N . ILE A 1 168 ? 4.484 -9.197 -16.986 1.00 84.81 168 ILE A N 1
ATOM 1352 C CA . ILE A 1 168 ? 3.050 -9.503 -17.019 1.00 84.81 168 ILE A CA 1
ATOM 1353 C C . ILE A 1 168 ? 2.701 -10.703 -16.135 1.00 84.81 168 ILE A C 1
ATOM 1355 O O . ILE A 1 168 ? 3.510 -11.601 -15.905 1.00 84.81 168 ILE A O 1
ATOM 1359 N N . PHE A 1 169 ? 1.465 -10.728 -15.631 1.00 86.38 169 PHE A N 1
ATOM 1360 C CA . PHE A 1 169 ? 0.994 -11.795 -14.752 1.00 86.38 169 PHE A CA 1
ATOM 1361 C C . PHE A 1 169 ? -0.473 -12.175 -14.981 1.00 86.38 169 PHE A C 1
ATOM 1363 O O . PHE A 1 169 ? -1.362 -11.324 -15.075 1.00 86.38 169 PHE A O 1
ATOM 1370 N N . TRP A 1 170 ? -0.728 -13.487 -14.997 1.00 87.50 170 TRP A N 1
ATOM 1371 C CA . TRP A 1 170 ? -2.021 -14.099 -14.690 1.00 87.50 170 TRP A CA 1
ATOM 1372 C C . TRP A 1 170 ? -1.837 -15.544 -14.182 1.00 87.50 170 TRP A C 1
ATOM 1374 O O . TRP A 1 170 ? -0.831 -16.188 -14.504 1.00 87.50 170 TRP A O 1
ATOM 1384 N N . PRO A 1 171 ? -2.801 -16.093 -13.418 1.00 84.38 171 PRO A N 1
ATOM 1385 C CA . PRO A 1 171 ? -2.753 -17.474 -12.949 1.00 84.38 171 PRO A CA 1
ATOM 1386 C C . PRO A 1 171 ? -2.641 -18.462 -14.117 1.00 84.38 171 PRO A C 1
ATOM 1388 O O . PRO A 1 171 ? -3.405 -18.383 -15.081 1.00 84.38 171 PRO A O 1
ATOM 1391 N N . GLY A 1 172 ? -1.675 -19.382 -14.038 1.00 83.94 172 GLY A N 1
ATOM 1392 C CA . GLY A 1 172 ? -1.430 -20.389 -15.078 1.00 83.94 172 GLY A CA 1
ATOM 1393 C C . GLY A 1 172 ? -0.753 -19.865 -16.354 1.00 83.94 172 GLY A C 1
ATOM 1394 O O . GLY A 1 172 ? -0.707 -20.582 -17.350 1.00 83.94 172 GLY A O 1
ATOM 1395 N N . MET A 1 173 ? -0.215 -18.636 -16.355 1.00 85.75 173 MET A N 1
ATOM 1396 C CA . MET A 1 173 ? 0.445 -18.046 -17.531 1.00 85.75 173 MET A CA 1
ATOM 1397 C C . MET A 1 173 ? 1.567 -18.918 -18.099 1.00 85.75 173 MET A C 1
ATOM 1399 O O . MET A 1 173 ? 1.666 -19.076 -19.312 1.00 85.75 173 MET A O 1
ATOM 1403 N N . SER A 1 174 ? 2.417 -19.484 -17.240 1.00 83.94 174 SER A N 1
ATOM 1404 C CA . SER A 1 174 ? 3.572 -20.266 -17.691 1.00 83.94 174 SER A CA 1
ATOM 1405 C C . SER A 1 174 ? 3.161 -21.500 -18.493 1.00 83.94 174 SER A C 1
ATOM 1407 O O . SER A 1 174 ? 3.760 -21.760 -19.531 1.00 83.94 174 SER A O 1
ATOM 1409 N N . ASP A 1 175 ? 2.116 -22.209 -18.069 1.00 85.06 175 ASP A N 1
ATOM 1410 C CA . ASP A 1 175 ? 1.638 -23.404 -18.771 1.00 85.06 175 ASP A CA 1
ATOM 1411 C C . ASP A 1 175 ? 0.955 -23.037 -20.094 1.00 85.06 175 ASP A C 1
ATOM 1413 O O . ASP A 1 175 ? 1.155 -23.707 -21.103 1.00 85.06 175 ASP A O 1
ATOM 1417 N N . GLN A 1 176 ? 0.225 -21.917 -20.125 1.00 84.50 176 GLN A N 1
ATOM 1418 C CA . GLN A 1 176 ? -0.417 -21.411 -21.345 1.00 84.50 176 GLN A CA 1
ATOM 1419 C C . GLN A 1 176 ? 0.588 -20.932 -22.397 1.00 84.50 176 GLN A C 1
ATOM 1421 O O . GLN A 1 176 ? 0.345 -21.097 -23.590 1.00 84.50 176 GLN A O 1
ATOM 1426 N N . ILE A 1 177 ? 1.708 -20.338 -21.973 1.00 82.19 177 ILE A N 1
ATOM 1427 C CA . ILE A 1 177 ? 2.797 -19.971 -22.886 1.00 82.19 177 ILE A CA 1
ATOM 1428 C C . ILE A 1 177 ? 3.488 -21.242 -23.398 1.00 82.19 177 ILE A C 1
ATOM 1430 O O . ILE A 1 177 ? 3.673 -21.371 -24.603 1.00 82.19 177 ILE A O 1
ATOM 1434 N N . LYS A 1 178 ? 3.785 -22.215 -22.521 1.00 81.56 178 LYS A N 1
ATOM 1435 C CA . LYS A 1 178 ? 4.410 -23.497 -22.905 1.00 81.56 178 LYS A CA 1
ATOM 1436 C C . LYS A 1 178 ? 3.585 -24.318 -23.893 1.00 81.56 178 LYS A C 1
ATOM 1438 O O . LYS A 1 178 ? 4.163 -24.951 -24.755 1.00 81.56 178 LYS A O 1
ATOM 1443 N N . GLN A 1 179 ? 2.258 -24.329 -23.775 1.00 79.19 179 GLN A N 1
ATOM 1444 C CA . GLN A 1 179 ? 1.391 -25.088 -24.688 1.00 79.19 179 GLN A CA 1
ATOM 1445 C C . GLN A 1 179 ? 1.361 -24.531 -26.118 1.00 79.19 179 GLN A C 1
ATOM 1447 O O . GLN A 1 179 ? 0.831 -25.187 -27.012 1.00 79.19 179 GLN A O 1
ATOM 1452 N N . LYS A 1 180 ? 1.854 -23.306 -26.328 1.00 70.88 180 LYS A N 1
ATOM 1453 C CA . LYS A 1 180 ? 1.744 -22.590 -27.602 1.00 70.88 180 LYS A CA 1
ATOM 1454 C C . LYS A 1 180 ? 3.089 -22.312 -28.280 1.00 70.88 180 LYS A C 1
ATOM 1456 O O . LYS A 1 180 ? 3.089 -21.861 -29.422 1.00 70.88 180 LYS A O 1
ATOM 1461 N N . VAL A 1 181 ? 4.200 -22.514 -27.573 1.00 58.16 181 VAL A N 1
ATOM 1462 C CA . VAL A 1 181 ? 5.564 -22.504 -28.127 1.00 58.16 181 VAL A CA 1
ATOM 1463 C C . VAL A 1 181 ? 5.932 -23.933 -28.488 1.00 58.16 181 VAL A C 1
ATOM 1465 O O . VAL A 1 181 ? 6.443 -24.115 -29.609 1.00 58.16 181 VAL A O 1
#

InterPro domains:
  IPR041373 Reverse transcriptase, RNase H-like domain [PF17917] (3-46)
  IPR041588 Integrase zinc-binding domain [PF17921] (139-180)
  IPR043502 DNA/RNA polymerase superfamily [SSF56672] (3-45)

Radius of gyration: 24.82 Å; chains: 1; bounding box: 56×56×61 Å

pLDDT: mean 72.91, std 14.42, range [35.56, 93.06]